Protein AF-A0A6I6MK15-F1 (afdb_monomer)

Organism: NCBI:txid2686094

Solvent-accessible surface area (backbone atoms only — not comparable to full-atom values): 8387 Å² total; per-residue (Å²): 132,82,88,79,90,85,89,80,88,74,83,72,81,77,76,73,82,78,85,77,85,77,79,91,72,79,78,74,74,78,79,74,84,72,78,84,75,88,54,69,78,84,69,80,81,79,90,67,76,57,82,92,77,50,52,71,69,54,50,55,50,40,50,53,54,49,51,57,49,51,53,58,43,50,56,32,50,54,46,50,51,52,52,53,50,53,52,49,54,52,49,54,51,52,52,52,53,50,52,52,50,51,53,52,49,53,53,51,50,55,52,50,54,50,53,52,51,55,60,70,67,54,74,88,82,83,82,129

Mean predicted aligned error: 13.87 Å

Secondary structure (DSSP, 8-state):
---------------------------------PPPPSSPP-PPPPP---TTT--HHHHHHHHHHHHHHHHHHHHHHHHHHHHHHHHHHHHHHHHHHHHHHHHHHHHHHHHHHHHHHHHHTS-S----

Sequence (128 aa):
MKLFMGVAVAAMLIATPVLAQTAGETTATSPTPIPPSTCGALLPAPTLPDGATASRSDMDTANTTYTAWAEAYRQVIVCRHAEAQALRTQTDARVLEHNAAVEALNTATTTWEADVAEYNARPANRRR

Foldseek 3Di:
DDDDDDDDPPPPPPPDPPPPDDDDDPPPDPPDDDPDDPADDQDDQDDADDPVPDDPVSNVVRVVSRVVSVVSNVVRVVSVVVVVVVVVVVVVVVVVVVVVVVVVVVVVVVVVVVVVVVVVPDDPPPPD

pLDDT: mean 82.85, std 22.09, range [35.66, 98.81]

Structure (mmCIF, N/CA/C/O backbone):
data_AF-A0A6I6MK15-F1
#
_entry.id   AF-A0A6I6MK15-F1
#
loop_
_atom_site.group_PDB
_atom_site.id
_atom_site.type_symbol
_atom_site.label_atom_id
_atom_site.label_alt_id
_atom_site.label_comp_id
_atom_site.label_asym_id
_atom_site.label_entity_id
_atom_site.label_seq_id
_atom_site.pdbx_PDB_ins_code
_atom_site.Cartn_x
_atom_site.Cartn_y
_atom_site.Cartn_z
_atom_site.occupancy
_atom_site.B_iso_or_equiv
_atom_site.auth_seq_id
_atom_site.auth_comp_id
_atom_site.auth_asym_id
_atom_site.auth_atom_id
_atom_site.pdbx_PDB_model_num
ATOM 1 N N . MET A 1 1 ? 24.392 -74.481 -32.219 1.00 35.66 1 MET A N 1
ATOM 2 C CA . MET A 1 1 ? 25.361 -74.767 -31.140 1.00 35.66 1 MET A CA 1
ATOM 3 C C . MET A 1 1 ? 25.048 -73.858 -29.960 1.00 35.66 1 MET A C 1
ATOM 5 O O . MET A 1 1 ? 24.895 -72.672 -30.192 1.00 35.66 1 MET A O 1
ATOM 9 N N . LYS A 1 2 ? 24.870 -74.467 -28.774 1.00 38.22 2 LYS A N 1
ATOM 10 C CA . LYS A 1 2 ? 25.256 -74.037 -27.407 1.00 38.22 2 LYS A CA 1
ATOM 11 C C . LYS A 1 2 ? 25.183 -72.528 -27.077 1.00 38.22 2 LYS A C 1
ATOM 13 O O . LYS A 1 2 ? 25.899 -71.757 -27.692 1.00 38.22 2 LYS A O 1
ATOM 18 N N . LEU A 1 3 ? 24.248 -72.140 -26.187 1.00 43.16 3 LEU A N 1
ATOM 19 C CA . LEU A 1 3 ? 24.447 -71.744 -24.757 1.00 43.16 3 LEU A CA 1
ATOM 20 C C . LEU A 1 3 ? 25.198 -70.400 -24.633 1.00 43.16 3 LEU A C 1
ATOM 22 O O . LEU A 1 3 ? 26.194 -70.219 -25.311 1.00 43.16 3 LEU A O 1
ATOM 26 N N . PHE A 1 4 ? 24.749 -69.379 -23.892 1.00 52.69 4 PHE A N 1
ATOM 27 C CA . PHE A 1 4 ? 24.509 -69.282 -22.438 1.00 52.69 4 PHE A CA 1
ATOM 28 C C . PHE A 1 4 ? 23.464 -68.162 -22.165 1.00 52.69 4 PHE A C 1
ATOM 30 O O . PHE A 1 4 ? 23.480 -67.151 -22.855 1.00 52.69 4 PHE A O 1
ATOM 37 N N . MET A 1 5 ? 22.416 -68.331 -21.342 1.00 48.72 5 MET A N 1
ATOM 38 C CA . MET A 1 5 ? 22.385 -68.222 -19.864 1.00 48.72 5 MET A CA 1
ATOM 39 C C . MET A 1 5 ? 23.077 -66.959 -19.315 1.00 48.72 5 MET A C 1
ATOM 41 O O . MET A 1 5 ? 24.299 -66.880 -19.313 1.00 48.72 5 MET A O 1
ATOM 45 N N . GLY A 1 6 ? 22.288 -66.014 -18.786 1.00 43.91 6 GLY A N 1
ATOM 46 C CA . GLY A 1 6 ? 22.783 -64.851 -18.041 1.00 43.91 6 GLY A CA 1
ATOM 47 C C . GLY A 1 6 ? 21.649 -63.982 -17.493 1.00 43.91 6 GLY A C 1
ATOM 48 O O . GLY A 1 6 ? 21.050 -63.202 -18.221 1.00 43.91 6 GLY A O 1
ATOM 49 N N . VAL A 1 7 ? 21.335 -64.175 -16.214 1.00 47.06 7 VAL A N 1
ATOM 50 C CA . VAL A 1 7 ? 20.231 -63.590 -15.439 1.00 47.06 7 VAL A CA 1
ATOM 51 C C . VAL A 1 7 ? 20.486 -62.124 -15.074 1.00 47.06 7 VAL A C 1
ATOM 53 O O . VAL A 1 7 ? 21.559 -61.799 -14.578 1.00 47.06 7 VAL A O 1
ATOM 56 N N . ALA A 1 8 ? 19.454 -61.283 -15.180 1.00 44.53 8 ALA A N 1
ATOM 57 C CA . ALA A 1 8 ? 19.241 -60.144 -14.284 1.00 44.53 8 ALA A CA 1
ATOM 58 C C . ALA A 1 8 ? 17.737 -59.824 -14.223 1.00 44.53 8 ALA A C 1
ATOM 60 O O . ALA A 1 8 ? 17.215 -59.037 -15.008 1.00 44.53 8 ALA A O 1
ATOM 61 N N . VAL A 1 9 ? 17.017 -60.468 -13.299 1.00 43.34 9 VAL A N 1
ATOM 62 C CA . VAL A 1 9 ? 15.660 -60.044 -12.928 1.00 43.34 9 VAL A CA 1
ATOM 63 C C . VAL A 1 9 ? 15.817 -58.853 -11.990 1.00 43.34 9 VAL A C 1
ATOM 65 O O . VAL A 1 9 ? 15.960 -59.009 -10.781 1.00 43.34 9 VAL A O 1
ATOM 68 N N . ALA A 1 10 ? 15.846 -57.651 -12.557 1.00 43.00 10 ALA A N 1
ATOM 69 C CA . ALA A 1 10 ? 15.597 -56.447 -11.786 1.00 43.00 10 ALA A CA 1
ATOM 70 C C . ALA A 1 10 ? 14.093 -56.408 -11.495 1.00 43.00 10 ALA A C 1
ATOM 72 O O . ALA A 1 10 ? 13.281 -56.195 -12.394 1.00 43.00 10 ALA A O 1
ATOM 73 N N . ALA A 1 11 ? 13.722 -56.660 -10.241 1.00 48.34 11 ALA A N 1
ATOM 74 C CA . ALA A 1 11 ? 12.382 -56.401 -9.742 1.00 48.34 11 ALA A CA 1
ATOM 75 C C . ALA A 1 11 ? 12.124 -54.886 -9.798 1.00 48.34 11 ALA A C 1
ATOM 77 O O . ALA A 1 11 ? 12.390 -54.156 -8.845 1.00 48.34 11 ALA A O 1
ATOM 78 N N . MET A 1 12 ? 11.649 -54.397 -10.944 1.00 48.47 12 MET A N 1
ATOM 79 C CA . MET A 1 12 ? 11.053 -53.072 -11.033 1.00 48.47 12 MET A CA 1
ATOM 80 C C . MET A 1 12 ? 9.700 -53.132 -10.332 1.00 48.47 12 MET A C 1
ATOM 82 O O . MET A 1 12 ? 8.749 -53.735 -10.824 1.00 48.47 12 MET A O 1
ATOM 86 N N . LEU A 1 13 ? 9.639 -52.512 -9.156 1.00 47.00 13 LEU A N 1
ATOM 87 C CA . LEU A 1 13 ? 8.403 -52.099 -8.507 1.00 47.00 13 LEU A CA 1
ATOM 88 C C . LEU A 1 13 ? 7.664 -51.153 -9.461 1.00 47.00 13 LEU A C 1
ATOM 90 O O . LEU A 1 13 ? 7.958 -49.961 -9.525 1.00 47.00 13 LEU A O 1
ATOM 94 N N . ILE A 1 14 ? 6.720 -51.695 -10.230 1.00 51.47 14 ILE A N 1
ATOM 95 C CA . ILE A 1 14 ? 5.786 -50.895 -11.017 1.00 51.47 14 ILE A CA 1
ATOM 96 C C . ILE A 1 14 ? 4.778 -50.324 -10.021 1.00 51.47 14 ILE A C 1
ATOM 98 O O . ILE A 1 14 ? 3.778 -50.956 -9.687 1.00 51.47 14 ILE A O 1
ATOM 102 N N . ALA A 1 15 ? 5.078 -49.138 -9.495 1.00 47.78 15 ALA A N 1
ATOM 103 C CA . ALA A 1 15 ? 4.082 -48.313 -8.837 1.00 47.78 15 ALA A CA 1
ATOM 104 C C . ALA A 1 15 ? 3.022 -47.960 -9.889 1.00 47.78 15 ALA A C 1
ATOM 106 O O . ALA A 1 15 ? 3.269 -47.193 -10.818 1.00 47.78 15 ALA A O 1
ATOM 107 N N . THR A 1 16 ? 1.854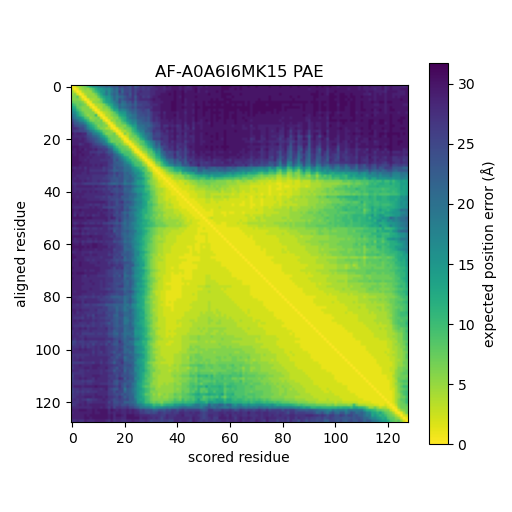 -48.584 -9.783 1.00 52.97 16 THR A N 1
ATOM 108 C CA . THR A 1 16 ? 0.675 -48.235 -10.572 1.00 52.97 16 THR A CA 1
ATOM 109 C C . THR A 1 16 ? 0.324 -46.769 -10.316 1.00 52.97 16 THR A C 1
ATOM 111 O O . THR A 1 16 ? 0.137 -46.411 -9.148 1.00 52.97 16 THR A O 1
ATOM 114 N N . PRO A 1 17 ? 0.175 -45.913 -11.342 1.00 51.91 17 PRO A N 1
ATOM 115 C CA . PRO A 1 17 ? -0.463 -44.628 -11.134 1.00 51.91 17 PRO A CA 1
ATOM 116 C C . PRO A 1 17 ? -1.942 -44.895 -10.840 1.00 51.91 17 PRO A C 1
ATOM 118 O O . PRO A 1 17 ? -2.720 -45.268 -11.718 1.00 51.91 17 PRO A O 1
ATOM 121 N N . VAL A 1 18 ? -2.323 -44.741 -9.574 1.00 54.81 18 VAL A N 1
ATOM 122 C CA . VAL A 1 18 ? -3.721 -44.579 -9.187 1.00 54.81 18 VAL A CA 1
ATOM 123 C C . VAL A 1 18 ? -4.215 -43.293 -9.847 1.00 54.81 18 VAL A C 1
ATOM 125 O O . VAL A 1 18 ? -3.822 -42.190 -9.477 1.00 54.81 18 VAL A O 1
ATOM 128 N N . LEU A 1 19 ? -5.080 -43.444 -10.849 1.00 56.44 19 LEU A N 1
ATOM 129 C CA . LEU A 1 19 ? -5.952 -42.379 -11.328 1.00 56.44 19 LEU A CA 1
ATOM 130 C C . LEU A 1 19 ? -7.049 -42.163 -10.278 1.00 56.44 19 LEU A C 1
ATOM 132 O O . LEU A 1 19 ? -8.167 -42.651 -10.425 1.00 56.44 19 LEU A O 1
ATOM 136 N N . ALA A 1 20 ? -6.724 -41.451 -9.201 1.00 48.22 20 ALA A N 1
ATOM 137 C CA . ALA A 1 20 ? -7.728 -40.872 -8.319 1.00 48.22 20 ALA A CA 1
ATOM 138 C C . ALA A 1 20 ? -8.126 -39.505 -8.886 1.00 48.22 20 ALA A C 1
ATOM 140 O O . ALA A 1 20 ? -7.482 -38.487 -8.646 1.00 48.22 20 ALA A O 1
ATOM 141 N N . GLN A 1 21 ? -9.186 -39.510 -9.689 1.00 53.09 21 GLN A N 1
ATOM 142 C CA . GLN A 1 21 ? -9.951 -38.316 -10.014 1.00 53.09 21 GLN A CA 1
ATOM 143 C C . GLN A 1 21 ? -10.800 -37.957 -8.792 1.00 53.09 21 GLN A C 1
ATOM 145 O O . GLN A 1 21 ? -11.753 -38.672 -8.500 1.00 53.09 21 GLN A O 1
ATOM 150 N N . THR A 1 22 ? -10.506 -36.845 -8.119 1.00 38.56 22 THR A N 1
ATOM 151 C CA . THR A 1 22 ? -11.506 -36.140 -7.303 1.00 38.56 22 THR A CA 1
ATOM 152 C C . THR A 1 22 ? -11.136 -34.671 -7.148 1.00 38.56 22 THR A C 1
ATOM 154 O O . THR A 1 22 ? -10.109 -34.358 -6.564 1.00 38.56 22 THR A O 1
ATOM 157 N N . ALA A 1 23 ? -12.058 -33.833 -7.630 1.00 41.06 23 ALA A N 1
ATOM 158 C CA . ALA A 1 23 ? -12.300 -32.426 -7.312 1.00 41.06 23 ALA A CA 1
ATOM 159 C C . ALA A 1 23 ? -11.198 -31.406 -7.650 1.00 41.06 23 ALA A C 1
ATOM 161 O O . ALA A 1 23 ? -10.054 -31.504 -7.231 1.00 41.06 23 ALA A O 1
ATOM 162 N N . GLY A 1 24 ? -11.600 -30.382 -8.410 1.00 46.94 24 GLY A N 1
ATOM 163 C CA . GLY A 1 24 ? -10.763 -29.255 -8.790 1.00 46.94 24 GLY A CA 1
ATOM 164 C C . GLY A 1 24 ? -10.176 -28.545 -7.578 1.00 46.94 24 GLY A C 1
ATOM 165 O O . GLY A 1 24 ? -10.872 -27.837 -6.856 1.00 46.94 24 GLY A O 1
ATOM 166 N N . GLU A 1 25 ? -8.877 -28.712 -7.401 1.00 40.31 25 GLU A N 1
ATOM 167 C CA . GLU A 1 25 ? -8.069 -27.849 -6.566 1.00 40.31 25 GLU A CA 1
ATOM 168 C C . GLU A 1 25 ? -7.578 -26.723 -7.474 1.00 40.31 25 GLU A C 1
ATOM 170 O O . GLU A 1 25 ? -6.645 -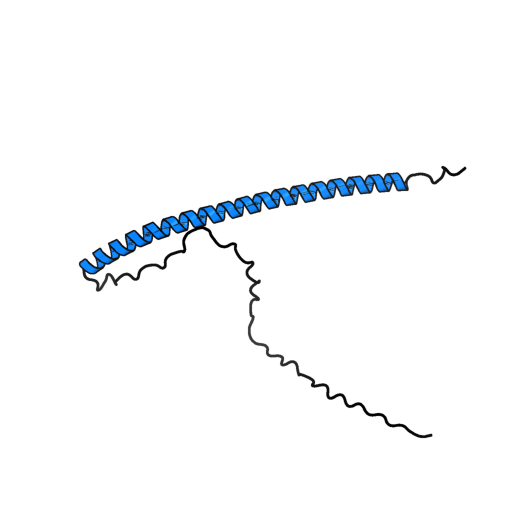26.879 -8.265 1.00 40.31 25 GLU A O 1
ATOM 175 N N . THR A 1 26 ? -8.288 -25.593 -7.428 1.00 44.53 26 THR A N 1
ATOM 176 C CA . THR A 1 26 ? -7.783 -24.316 -7.929 1.00 44.53 26 THR A CA 1
ATOM 177 C C . THR A 1 26 ? -6.410 -24.131 -7.304 1.00 44.53 26 THR A C 1
ATOM 179 O O . THR A 1 26 ? -6.300 -23.890 -6.104 1.00 44.53 26 THR A O 1
ATOM 182 N N . THR A 1 27 ? -5.362 -24.322 -8.098 1.00 37.97 27 THR A N 1
ATOM 183 C CA . THR A 1 27 ? -3.982 -24.215 -7.644 1.00 37.97 27 THR A CA 1
ATOM 184 C C . THR A 1 27 ? -3.776 -22.764 -7.232 1.00 37.97 27 THR A C 1
ATOM 186 O O . THR A 1 27 ? -3.645 -21.881 -8.077 1.00 37.97 27 THR A O 1
ATOM 189 N N . ALA A 1 28 ? -3.852 -22.498 -5.929 1.00 51.81 28 ALA A N 1
ATOM 190 C CA . ALA A 1 28 ? -3.520 -21.204 -5.371 1.00 51.81 28 ALA A CA 1
ATOM 191 C C . ALA A 1 28 ? -2.058 -20.929 -5.726 1.00 51.81 28 ALA A C 1
ATOM 193 O O . ALA A 1 28 ? -1.151 -21.638 -5.291 1.00 51.81 28 ALA A O 1
ATOM 194 N N . THR A 1 29 ? -1.843 -19.924 -6.568 1.00 50.19 29 THR A N 1
ATOM 195 C CA . THR A 1 29 ? -0.533 -19.345 -6.842 1.00 50.19 29 THR A CA 1
ATOM 196 C C . THR A 1 29 ? 0.147 -19.069 -5.501 1.00 50.19 29 THR A C 1
ATOM 198 O O . THR A 1 29 ? -0.450 -18.407 -4.650 1.00 50.19 29 THR A O 1
ATOM 201 N N . SER A 1 30 ? 1.357 -19.601 -5.286 1.00 47.06 30 SER A N 1
ATOM 202 C CA . SER A 1 30 ? 2.139 -19.363 -4.064 1.00 47.06 30 SER A CA 1
ATOM 203 C C . SER A 1 30 ? 2.091 -17.883 -3.673 1.00 47.06 30 SER A C 1
ATOM 205 O O . SER A 1 30 ? 2.385 -17.040 -4.526 1.00 47.06 30 SER A O 1
ATOM 207 N N . PRO A 1 31 ? 1.746 -17.533 -2.420 1.00 60.06 31 PRO A N 1
ATOM 208 C CA . PRO A 1 31 ? 1.734 -16.143 -2.007 1.00 60.06 31 PRO A CA 1
ATOM 209 C C . PRO A 1 31 ? 3.175 -15.639 -2.009 1.00 60.06 31 PRO A C 1
ATOM 211 O O . PRO A 1 31 ? 4.005 -16.084 -1.215 1.00 60.06 31 PRO A O 1
ATOM 214 N N . THR A 1 32 ? 3.491 -14.718 -2.918 1.00 67.50 32 THR A N 1
ATOM 215 C CA . THR A 1 32 ? 4.720 -13.931 -2.838 1.00 67.50 32 THR A CA 1
ATOM 216 C C . THR A 1 32 ? 4.774 -13.309 -1.438 1.00 67.50 32 THR A C 1
ATOM 218 O O . THR A 1 32 ? 3.781 -12.700 -1.027 1.00 67.50 32 THR A O 1
ATOM 221 N N . PRO A 1 33 ? 5.865 -13.475 -0.670 1.00 75.38 33 PRO A N 1
ATOM 222 C CA . PRO A 1 33 ? 5.924 -12.960 0.690 1.00 75.38 33 PRO A CA 1
ATOM 223 C C . PRO A 1 33 ? 5.766 -11.437 0.672 1.00 75.38 33 PRO A C 1
ATOM 225 O O . PRO A 1 33 ? 6.588 -10.716 0.107 1.00 75.38 33 PRO A O 1
ATOM 228 N N . ILE A 1 34 ? 4.676 -10.954 1.270 1.00 74.12 34 ILE A N 1
ATOM 229 C CA . ILE A 1 34 ? 4.426 -9.525 1.456 1.00 74.12 34 ILE A CA 1
ATOM 230 C C . ILE A 1 34 ? 5.441 -9.024 2.493 1.00 74.12 34 ILE A C 1
ATOM 232 O O . ILE A 1 34 ? 5.590 -9.675 3.534 1.00 74.12 34 ILE A O 1
ATOM 236 N N . PRO A 1 35 ? 6.140 -7.900 2.244 1.00 81.81 35 PRO A N 1
ATOM 237 C CA . PRO A 1 35 ? 7.041 -7.320 3.228 1.00 81.81 35 PRO A CA 1
ATOM 238 C C . PRO A 1 35 ? 6.343 -7.146 4.583 1.00 81.81 35 PRO A C 1
ATOM 240 O O . PRO A 1 35 ? 5.165 -6.770 4.619 1.00 81.81 35 PRO A O 1
ATOM 243 N N . PRO A 1 36 ? 7.037 -7.411 5.703 1.00 86.94 36 PRO A N 1
ATOM 244 C CA . PRO A 1 36 ? 6.459 -7.176 7.012 1.00 86.94 36 PRO A CA 1
ATOM 245 C C . PRO A 1 36 ? 6.117 -5.692 7.148 1.00 86.94 36 PRO A C 1
ATOM 247 O O . PRO A 1 36 ? 6.886 -4.815 6.759 1.00 86.94 36 PRO A O 1
ATOM 250 N N . SER A 1 37 ? 4.944 -5.420 7.703 1.00 93.25 37 SER A N 1
ATOM 251 C CA . SER A 1 37 ? 4.518 -4.052 7.977 1.00 93.25 37 SER A CA 1
ATOM 252 C C . SER A 1 37 ? 5.225 -3.483 9.198 1.00 93.25 37 SER A C 1
ATOM 254 O O . SER A 1 37 ? 5.521 -4.198 10.155 1.00 93.25 37 SER A O 1
ATOM 256 N N . THR A 1 38 ? 5.434 -2.175 9.162 1.00 95.06 38 THR A N 1
ATOM 257 C CA . THR A 1 38 ? 5.969 -1.356 10.250 1.00 95.06 38 THR A CA 1
ATOM 258 C C . THR A 1 38 ? 4.876 -0.818 11.177 1.00 95.06 38 THR A C 1
ATOM 260 O O . THR A 1 38 ? 5.161 -0.404 12.299 1.00 95.06 38 THR A O 1
ATOM 263 N N . CYS A 1 39 ? 3.614 -0.849 10.745 1.00 96.62 39 CYS A N 1
ATOM 264 C CA . CYS A 1 39 ? 2.472 -0.459 11.563 1.00 96.62 39 CYS A CA 1
ATOM 265 C C . CYS A 1 39 ? 2.180 -1.491 12.665 1.00 96.62 39 CYS A C 1
ATOM 267 O O . CYS A 1 39 ? 2.443 -2.686 12.515 1.00 96.62 39 CYS A O 1
ATOM 269 N N . GLY A 1 40 ? 1.517 -1.057 13.743 1.00 94.62 40 GLY A N 1
ATOM 270 C CA . GLY A 1 40 ? 1.023 -1.959 14.791 1.00 94.62 40 GLY A CA 1
ATOM 271 C C . GLY A 1 40 ? 0.115 -3.072 14.249 1.00 94.62 40 GLY A C 1
ATOM 272 O O . GLY A 1 40 ? -0.431 -2.965 13.146 1.00 94.62 40 GLY A O 1
ATOM 273 N N . ALA A 1 41 ? -0.034 -4.164 15.001 1.00 94.44 41 ALA A N 1
ATOM 274 C CA . ALA A 1 41 ? -0.955 -5.239 14.639 1.00 94.44 41 ALA A CA 1
ATOM 275 C C . ALA A 1 41 ? -2.413 -4.754 14.704 1.00 94.44 41 ALA A C 1
ATOM 277 O O . ALA A 1 41 ? -2.772 -3.942 15.558 1.00 94.44 41 ALA A O 1
ATOM 278 N N . LEU A 1 42 ? -3.263 -5.270 13.815 1.00 94.50 42 LEU A N 1
ATOM 279 C CA . LEU A 1 42 ? -4.702 -5.030 13.901 1.00 94.50 42 LEU A CA 1
ATOM 280 C C . LEU A 1 42 ? -5.253 -5.787 15.110 1.00 94.50 42 LEU A C 1
ATOM 282 O O . LEU A 1 42 ? -5.206 -7.016 15.158 1.00 94.50 42 LEU A O 1
ATOM 286 N N . LEU A 1 43 ? -5.756 -5.040 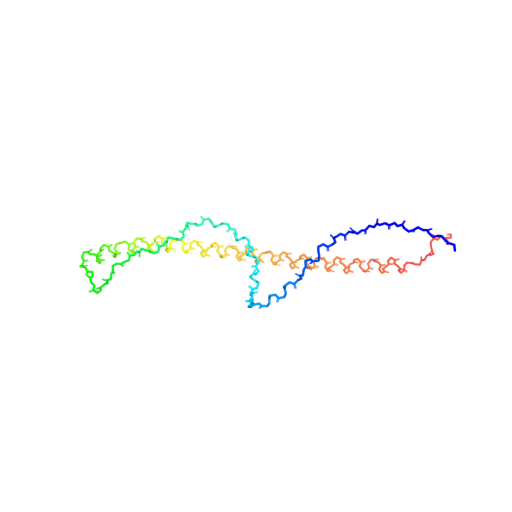16.090 1.00 94.19 43 LEU A N 1
ATOM 287 C CA . LEU A 1 43 ? -6.325 -5.609 17.306 1.00 94.19 43 LEU A CA 1
ATOM 288 C C . LEU A 1 43 ? -7.662 -6.295 16.990 1.00 94.19 43 LEU A C 1
ATOM 290 O O . LEU A 1 43 ? -8.483 -5.705 16.282 1.00 94.19 43 LEU A O 1
ATOM 294 N N . PRO A 1 44 ? -7.932 -7.497 17.525 1.00 96.50 44 PRO A N 1
ATOM 295 C CA . PRO A 1 44 ? -9.245 -8.115 17.383 1.00 96.50 44 PRO A CA 1
ATOM 296 C C . PRO A 1 44 ? -10.316 -7.237 18.038 1.00 96.50 44 PRO A C 1
ATOM 298 O O . PRO A 1 44 ? -10.042 -6.540 19.017 1.00 96.50 44 PRO A O 1
ATOM 301 N N . ALA A 1 45 ? -11.531 -7.263 17.491 1.00 96.44 45 ALA A N 1
ATOM 302 C CA . ALA A 1 45 ? -12.655 -6.547 18.081 1.00 96.44 45 ALA A CA 1
ATOM 303 C C . ALA A 1 45 ? -12.975 -7.100 19.483 1.00 96.44 45 ALA A C 1
ATOM 305 O O . ALA A 1 45 ? -12.913 -8.318 19.679 1.00 96.44 45 ALA A O 1
ATOM 306 N N . PRO A 1 46 ? -13.317 -6.240 20.459 1.00 97.12 46 PRO A N 1
ATOM 307 C CA . PRO A 1 46 ? -13.744 -6.696 21.771 1.00 97.12 46 PRO A CA 1
ATOM 308 C C . PRO A 1 46 ? -15.094 -7.408 21.665 1.00 97.12 46 PRO A C 1
ATOM 310 O O . PRO A 1 46 ? -15.958 -7.018 20.877 1.00 97.12 46 PRO A O 1
ATOM 313 N N . THR A 1 47 ? -15.303 -8.423 22.498 1.00 96.94 47 THR A N 1
ATOM 314 C CA . THR A 1 47 ? -16.629 -9.021 22.675 1.00 96.94 47 THR A CA 1
ATOM 315 C C . THR A 1 47 ? -17.518 -8.032 23.421 1.00 96.94 47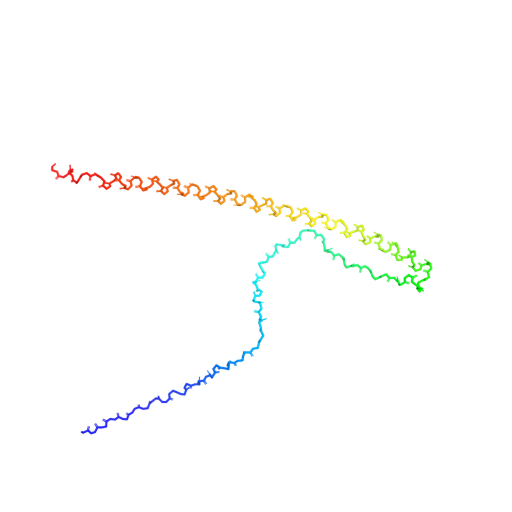 THR A C 1
ATOM 317 O O . THR A 1 47 ? -17.161 -7.581 24.509 1.00 96.94 47 THR A O 1
ATOM 320 N N . LEU A 1 48 ? -18.668 -7.691 22.843 1.00 96.50 48 LEU A N 1
ATOM 321 C CA . LEU A 1 48 ? -19.645 -6.781 23.439 1.00 96.50 48 LEU A CA 1
ATOM 322 C C . LEU A 1 48 ? -20.855 -7.577 23.959 1.00 96.50 48 LEU A C 1
ATOM 324 O O . LEU A 1 48 ? -21.185 -8.612 23.374 1.00 96.50 48 LEU A O 1
ATOM 328 N N . PRO A 1 49 ? -21.505 -7.132 25.047 1.00 97.00 49 PRO A N 1
ATOM 329 C CA . PRO A 1 49 ? -22.691 -7.790 25.575 1.00 97.00 49 PRO A CA 1
ATOM 330 C C . PRO A 1 49 ? -23.885 -7.626 24.623 1.00 97.00 49 PRO A C 1
ATOM 332 O O . PRO A 1 49 ? -23.963 -6.668 23.851 1.00 97.00 49 PRO A O 1
ATOM 335 N N . ASP A 1 50 ? -24.828 -8.567 24.686 1.00 97.19 50 ASP A N 1
ATOM 336 C CA . ASP A 1 50 ? -26.070 -8.496 23.917 1.00 97.19 50 ASP A CA 1
ATOM 337 C C . ASP A 1 50 ? -26.982 -7.396 24.474 1.00 97.19 50 ASP A C 1
ATOM 339 O O . ASP A 1 50 ? -27.465 -7.482 25.603 1.00 97.19 50 ASP A O 1
ATOM 343 N N . GLY A 1 51 ? -27.261 -6.377 23.660 1.00 96.50 51 GLY A N 1
ATOM 344 C CA . GLY A 1 51 ? -28.085 -5.234 24.053 1.00 96.50 51 GLY A CA 1
ATOM 345 C C . GLY A 1 51 ? -29.531 -5.581 24.423 1.00 96.50 51 GLY A C 1
ATOM 346 O O . GLY A 1 51 ? -30.198 -4.753 25.038 1.00 96.50 51 GLY A O 1
ATOM 347 N N . ALA A 1 52 ? -30.024 -6.778 24.087 1.00 96.94 52 ALA A N 1
ATOM 348 C CA . ALA A 1 52 ? -31.350 -7.236 24.500 1.00 96.94 52 ALA A CA 1
ATOM 349 C C . ALA A 1 52 ? -31.400 -7.728 25.958 1.00 96.94 52 ALA A C 1
ATOM 351 O O . ALA A 1 52 ? -32.473 -7.739 26.563 1.00 96.94 52 ALA A O 1
ATOM 352 N N . THR A 1 53 ? -30.263 -8.147 26.520 1.00 97.81 53 THR A N 1
ATOM 353 C CA . THR A 1 53 ? -30.187 -8.788 27.847 1.00 97.81 53 THR A CA 1
ATOM 354 C C . THR A 1 53 ? -29.220 -8.097 28.811 1.00 97.81 53 THR A C 1
ATOM 356 O O . THR A 1 53 ? -29.279 -8.342 30.015 1.00 97.81 53 THR A O 1
ATOM 359 N N . ALA A 1 54 ? -28.359 -7.214 28.304 1.00 97.56 54 ALA A N 1
ATOM 360 C CA . ALA A 1 54 ? -27.376 -6.474 29.079 1.00 97.56 54 ALA A CA 1
ATOM 361 C C . ALA A 1 54 ? -28.012 -5.457 30.035 1.00 97.56 54 ALA A C 1
ATOM 363 O O . ALA A 1 54 ? -28.991 -4.779 29.708 1.00 97.56 54 ALA A O 1
ATOM 364 N N . SER A 1 55 ? -27.398 -5.280 31.206 1.00 98.44 55 SER A N 1
ATOM 365 C CA . SER A 1 55 ? -27.735 -4.162 32.085 1.00 98.44 55 SER A CA 1
ATOM 366 C C . SER A 1 55 ? -27.173 -2.844 31.541 1.00 98.44 55 SER A C 1
ATOM 368 O O . SER A 1 55 ? -26.280 -2.812 30.689 1.00 98.44 55 SER A O 1
ATOM 370 N N . ARG A 1 56 ? -27.650 -1.713 32.073 1.00 98.25 56 ARG A N 1
ATOM 371 C CA . ARG A 1 56 ? -27.126 -0.401 31.671 1.00 98.25 56 ARG A CA 1
ATOM 372 C C . ARG A 1 56 ? -25.640 -0.232 31.999 1.00 98.25 56 ARG A C 1
ATOM 374 O O . ARG A 1 56 ? -24.903 0.291 31.171 1.00 98.25 56 ARG A O 1
ATOM 381 N N . SER A 1 57 ? -25.194 -0.726 33.153 1.00 98.25 57 SER A N 1
ATOM 382 C CA . SER A 1 57 ? -23.777 -0.704 33.529 1.00 98.25 57 SER A CA 1
ATOM 383 C C . SER A 1 57 ? -22.906 -1.555 32.603 1.00 98.25 57 SER A C 1
ATOM 385 O O . SER A 1 57 ? -21.773 -1.163 32.313 1.00 98.25 57 SER A O 1
ATOM 387 N N . ASP A 1 58 ? -23.428 -2.680 32.100 1.00 98.19 58 ASP A N 1
ATOM 388 C CA . ASP A 1 58 ? -22.706 -3.514 31.130 1.00 98.19 58 ASP A CA 1
ATOM 389 C C . ASP A 1 58 ? -22.522 -2.760 29.813 1.00 98.19 58 ASP A C 1
ATOM 391 O O . ASP A 1 58 ? -21.425 -2.734 29.259 1.00 98.19 58 ASP A O 1
ATOM 395 N N . MET A 1 59 ? -23.574 -2.083 29.344 1.00 98.44 59 MET A N 1
ATOM 396 C CA . MET A 1 59 ? -23.522 -1.280 28.122 1.00 98.44 59 MET A CA 1
ATOM 397 C C . MET A 1 59 ? -22.598 -0.063 28.253 1.00 98.44 59 MET A C 1
ATOM 399 O O . MET A 1 59 ? -21.851 0.228 27.319 1.00 98.44 59 MET A O 1
ATOM 403 N N . ASP A 1 60 ? -22.589 0.625 29.398 1.00 98.50 60 ASP A N 1
ATOM 404 C CA . ASP A 1 60 ? -21.686 1.760 29.646 1.00 98.50 60 ASP A CA 1
ATOM 405 C C . ASP A 1 60 ? -20.208 1.303 29.668 1.00 98.50 60 ASP A C 1
ATOM 407 O O . ASP A 1 60 ? -19.325 1.951 29.088 1.00 98.50 60 ASP A O 1
ATOM 411 N N . THR A 1 61 ? -19.941 0.134 30.261 1.00 98.06 61 THR A N 1
ATOM 412 C CA . THR A 1 61 ? -18.612 -0.503 30.246 1.00 98.06 61 THR A CA 1
ATOM 413 C C . THR A 1 61 ? -18.214 -0.892 28.823 1.00 98.06 61 THR A C 1
ATOM 415 O O . THR A 1 61 ? -17.136 -0.523 28.354 1.00 98.06 61 THR A O 1
ATOM 418 N N . ALA A 1 62 ? -19.108 -1.565 28.098 1.00 98.31 62 ALA A N 1
ATOM 419 C CA . ALA A 1 62 ? -18.894 -1.980 26.717 1.00 98.31 62 ALA A CA 1
ATOM 420 C C . ALA A 1 62 ? -18.626 -0.792 25.786 1.00 98.31 62 ALA A C 1
ATOM 422 O O . ALA A 1 62 ? -17.736 -0.864 24.940 1.00 98.31 62 ALA A O 1
ATOM 423 N N . ASN A 1 63 ? -19.338 0.323 25.967 1.00 98.31 63 ASN A N 1
ATOM 424 C CA . ASN A 1 63 ? -19.118 1.543 25.199 1.00 98.31 63 ASN A CA 1
ATOM 425 C C . ASN A 1 63 ? -17.713 2.119 25.432 1.00 98.31 63 ASN A C 1
ATOM 427 O O . ASN A 1 63 ? -17.043 2.527 24.481 1.00 98.31 63 ASN A O 1
ATOM 431 N N . THR A 1 64 ? -17.243 2.110 26.681 1.00 98.31 64 THR A N 1
ATOM 432 C CA . THR A 1 64 ? -15.884 2.552 27.028 1.00 98.31 64 THR A CA 1
ATOM 433 C C . THR A 1 64 ? -14.835 1.661 26.359 1.00 98.31 64 THR A C 1
ATOM 435 O O . THR A 1 64 ? -13.934 2.164 25.683 1.00 98.31 64 THR A O 1
ATOM 438 N N . THR A 1 65 ? -14.987 0.337 26.468 1.00 98.06 65 THR A N 1
ATOM 439 C CA . THR A 1 65 ? -14.092 -0.642 25.831 1.00 98.06 65 THR A CA 1
ATOM 440 C C . THR A 1 65 ? -14.077 -0.500 24.310 1.00 98.06 65 THR A C 1
ATOM 442 O O . THR A 1 65 ? -13.007 -0.448 23.703 1.00 98.06 65 THR A O 1
ATOM 445 N N . TYR A 1 66 ? -15.252 -0.403 23.687 1.00 98.56 66 TYR A N 1
ATOM 446 C CA . TYR A 1 66 ? -15.381 -0.252 22.243 1.00 98.56 66 TYR A CA 1
ATOM 447 C C . TYR A 1 66 ? -14.746 1.047 21.747 1.00 98.56 66 TYR A C 1
ATOM 449 O O . TYR A 1 66 ? -14.027 1.029 20.752 1.00 98.56 66 TYR A O 1
ATOM 457 N N . THR A 1 67 ? -14.975 2.166 22.438 1.00 98.56 67 THR A N 1
ATOM 458 C CA . THR A 1 67 ? -14.445 3.473 22.026 1.00 98.56 67 THR A CA 1
ATOM 459 C C . THR A 1 67 ? -12.918 3.475 22.032 1.00 98.56 67 THR A C 1
ATOM 461 O O . THR A 1 67 ? -12.311 3.861 21.032 1.00 98.56 67 THR A O 1
ATOM 464 N N . ALA A 1 68 ? -12.303 2.964 23.104 1.00 98.12 68 ALA A N 1
ATOM 465 C CA . ALA A 1 68 ? -10.849 2.851 23.206 1.00 98.12 68 ALA A CA 1
ATOM 466 C C . ALA A 1 68 ? -10.266 1.923 22.127 1.00 98.12 68 ALA A C 1
ATOM 468 O O . ALA A 1 68 ? -9.288 2.268 21.460 1.00 98.12 68 ALA A O 1
ATOM 469 N N . TRP A 1 69 ? -10.896 0.763 21.905 1.00 98.38 69 TRP A N 1
ATOM 470 C CA . TRP A 1 69 ? -10.490 -0.146 20.835 1.00 98.38 69 TRP A CA 1
ATOM 471 C C . TRP A 1 69 ? -10.597 0.516 19.457 1.00 98.38 69 TRP A C 1
ATOM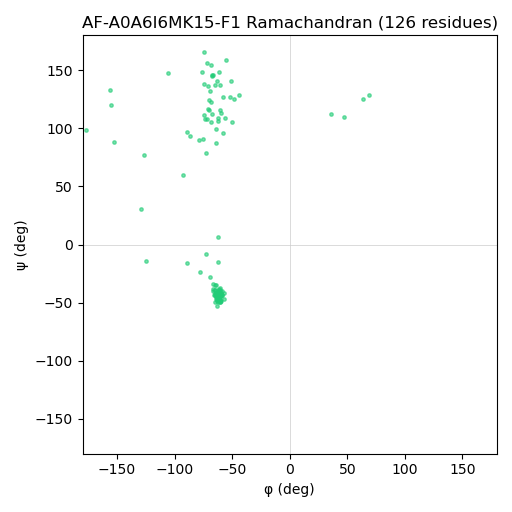 473 O O . TRP A 1 69 ? -9.653 0.452 18.672 1.00 98.38 69 TRP A O 1
ATOM 483 N N . ALA A 1 70 ? -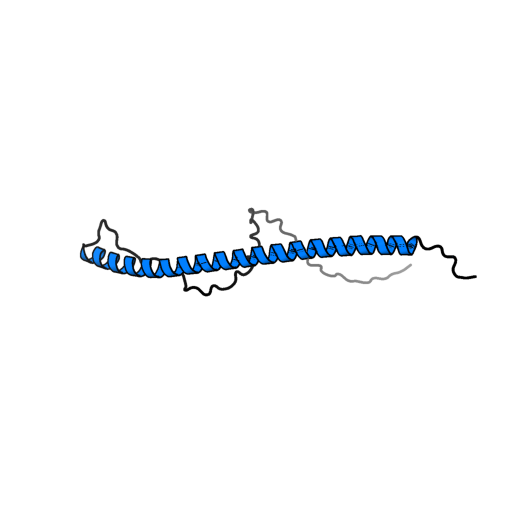11.716 1.178 19.161 1.00 98.56 70 ALA A N 1
ATOM 484 C CA . ALA A 1 70 ? -11.966 1.779 17.858 1.00 98.56 70 ALA A CA 1
ATOM 485 C C . ALA A 1 70 ? -10.984 2.920 17.559 1.00 98.56 70 ALA A C 1
ATOM 487 O O . ALA A 1 70 ? -10.589 3.107 16.409 1.00 98.56 70 ALA A O 1
ATOM 488 N N . GLU A 1 71 ? -10.578 3.692 18.567 1.00 98.06 71 GLU A N 1
ATOM 489 C CA . GLU A 1 71 ? -9.535 4.707 18.419 1.00 98.06 71 GLU A CA 1
ATOM 490 C C . GLU A 1 71 ? -8.186 4.079 18.043 1.0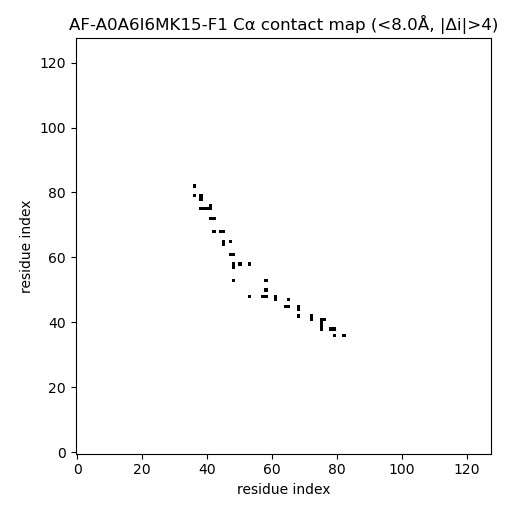0 98.06 71 GLU A C 1
ATOM 492 O O . GLU A 1 71 ? -7.619 4.429 17.004 1.00 98.06 71 GLU A O 1
ATOM 497 N N . ALA A 1 72 ? -7.723 3.089 18.812 1.00 97.50 72 ALA A N 1
ATOM 498 C CA . ALA A 1 72 ? -6.472 2.385 18.533 1.00 97.50 72 ALA A CA 1
ATOM 499 C C . ALA A 1 72 ? -6.494 1.690 17.158 1.00 97.50 72 ALA A C 1
ATOM 501 O O . ALA A 1 72 ? -5.541 1.774 16.383 1.00 97.50 72 ALA A O 1
ATOM 502 N N . TYR A 1 73 ? -7.610 1.047 16.813 1.00 98.44 73 TYR A N 1
ATOM 503 C CA . TYR A 1 73 ? -7.774 0.333 15.550 1.00 98.44 73 TYR A CA 1
ATOM 504 C C . TYR A 1 73 ? -7.721 1.276 14.338 1.00 98.44 73 TYR A C 1
ATOM 506 O O . TYR A 1 73 ? -7.061 0.974 13.340 1.00 98.44 73 TYR A O 1
ATOM 514 N N . ARG A 1 74 ? -8.354 2.456 14.426 1.00 98.31 74 ARG A N 1
ATOM 515 C CA . ARG A 1 74 ? -8.308 3.471 13.358 1.00 98.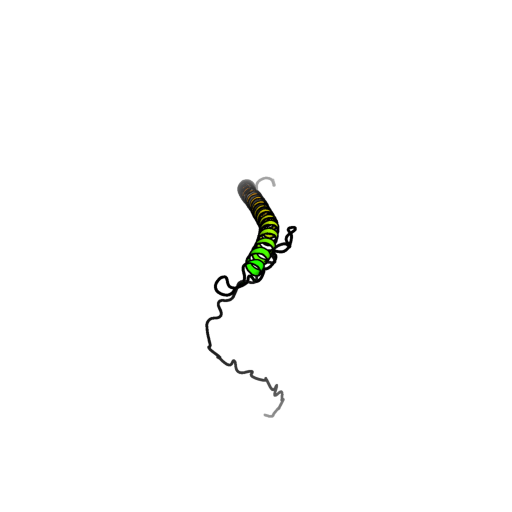31 74 ARG A CA 1
ATOM 516 C C . ARG A 1 74 ? -6.892 3.976 13.106 1.00 98.31 74 ARG A C 1
ATOM 518 O O . ARG A 1 74 ? -6.520 4.124 11.944 1.00 98.31 74 ARG A O 1
ATOM 525 N N . GLN A 1 75 ? -6.101 4.199 14.155 1.00 97.94 75 GLN A N 1
ATOM 526 C CA . GLN A 1 75 ? -4.702 4.615 14.001 1.00 97.94 75 GLN A CA 1
ATOM 527 C C . GLN A 1 75 ? -3.902 3.583 13.199 1.00 97.94 75 GLN A C 1
ATOM 529 O O . GLN A 1 75 ? -3.178 3.943 12.267 1.00 97.94 75 GLN A O 1
ATOM 534 N N . VAL A 1 76 ? -4.091 2.293 13.498 1.00 98.00 76 VAL A N 1
ATOM 535 C CA . VAL A 1 76 ? -3.437 1.218 12.746 1.00 98.00 76 VAL A CA 1
ATOM 536 C C . VAL A 1 76 ? -3.901 1.210 11.291 1.00 98.00 76 VAL A C 1
ATOM 538 O O . VAL A 1 76 ? -3.056 1.185 10.402 1.00 98.00 76 VAL A O 1
ATOM 541 N N . ILE A 1 77 ? -5.206 1.289 11.009 1.00 98.00 77 ILE A N 1
ATOM 542 C CA . ILE A 1 77 ? -5.704 1.288 9.621 1.00 98.00 77 ILE A CA 1
ATOM 543 C C . ILE A 1 77 ? -5.155 2.460 8.806 1.00 98.00 77 ILE A C 1
ATOM 545 O O . ILE A 1 77 ? -4.748 2.260 7.661 1.00 98.00 77 ILE A O 1
ATOM 549 N N . VAL A 1 78 ? -5.108 3.667 9.375 1.00 98.38 78 VAL A N 1
ATOM 550 C CA . VAL A 1 78 ? -4.541 4.838 8.688 1.00 98.38 78 VAL A CA 1
ATOM 551 C C . VAL A 1 78 ? -3.072 4.598 8.337 1.00 98.38 78 VAL A C 1
ATOM 553 O O . VAL A 1 78 ? -2.666 4.845 7.201 1.00 98.38 78 VAL A O 1
ATOM 556 N N . CYS A 1 79 ? -2.294 4.045 9.270 1.00 97.94 79 CYS A N 1
ATOM 557 C CA . CYS A 1 79 ? -0.906 3.668 9.019 1.00 97.94 79 CYS A CA 1
ATOM 558 C C . CYS A 1 79 ? -0.795 2.629 7.887 1.00 97.94 79 CYS A C 1
ATOM 560 O O . CYS A 1 79 ? -0.038 2.822 6.937 1.00 97.94 79 CYS A O 1
ATOM 562 N N . ARG A 1 80 ? -1.604 1.561 7.930 1.00 97.19 80 ARG A N 1
ATOM 563 C CA . ARG A 1 80 ? -1.606 0.496 6.906 1.00 97.19 80 ARG A CA 1
ATOM 564 C C . ARG A 1 80 ? -1.960 1.032 5.522 1.00 97.19 80 ARG A C 1
ATOM 566 O O . ARG A 1 80 ? -1.394 0.600 4.522 1.00 97.19 80 ARG A O 1
ATOM 573 N N . HIS A 1 81 ? -2.881 1.988 5.460 1.00 97.56 81 HIS A N 1
ATOM 574 C CA . HIS A 1 81 ? -3.227 2.664 4.219 1.00 97.56 81 HIS A CA 1
ATOM 575 C C . HIS A 1 81 ? -2.050 3.486 3.672 1.00 97.56 81 HIS A C 1
ATOM 577 O O . HIS A 1 81 ? -1.755 3.396 2.481 1.00 97.56 81 HIS A O 1
ATOM 583 N N . ALA A 1 82 ? -1.338 4.228 4.526 1.00 97.81 82 ALA A N 1
ATOM 584 C CA . ALA A 1 82 ? -0.144 4.969 4.120 1.00 97.81 82 ALA A CA 1
ATOM 585 C C . ALA A 1 82 ? 0.970 4.039 3.599 1.00 97.81 82 ALA A C 1
ATOM 587 O O . ALA A 1 82 ? 1.566 4.321 2.561 1.00 97.81 82 ALA A O 1
ATOM 588 N N . GLU A 1 83 ? 1.205 2.895 4.250 1.00 96.31 83 GLU A N 1
ATOM 589 C CA . GLU A 1 83 ? 2.148 1.882 3.752 1.00 96.31 83 GLU A CA 1
ATOM 590 C C . GLU A 1 83 ? 1.751 1.344 2.374 1.00 96.31 83 GLU A C 1
ATOM 592 O O . GLU A 1 83 ? 2.587 1.255 1.473 1.00 96.31 83 GLU A O 1
ATOM 597 N N . ALA A 1 84 ? 0.470 1.021 2.181 1.00 96.06 84 ALA A N 1
ATOM 598 C CA . ALA A 1 84 ? -0.024 0.544 0.895 1.00 96.06 84 ALA A CA 1
ATOM 599 C C . ALA A 1 84 ? 0.179 1.589 -0.215 1.00 96.06 84 ALA A C 1
ATOM 601 O O . ALA A 1 84 ? 0.560 1.237 -1.331 1.00 96.06 84 ALA A O 1
ATOM 602 N N . GLN A 1 85 ? -0.032 2.873 0.085 1.00 98.00 85 GLN A N 1
ATOM 603 C CA . GLN A 1 85 ? 0.253 3.956 -0.856 1.00 98.00 85 GLN A CA 1
ATOM 604 C C . GLN A 1 85 ? 1.748 4.066 -1.169 1.00 98.00 85 GLN A C 1
ATOM 606 O O . GLN A 1 85 ? 2.112 4.169 -2.337 1.00 98.00 85 GLN A O 1
ATOM 611 N N . ALA A 1 86 ? 2.621 3.968 -0.164 1.00 95.62 86 ALA A N 1
ATOM 612 C CA . ALA A 1 86 ? 4.066 4.009 -0.373 1.00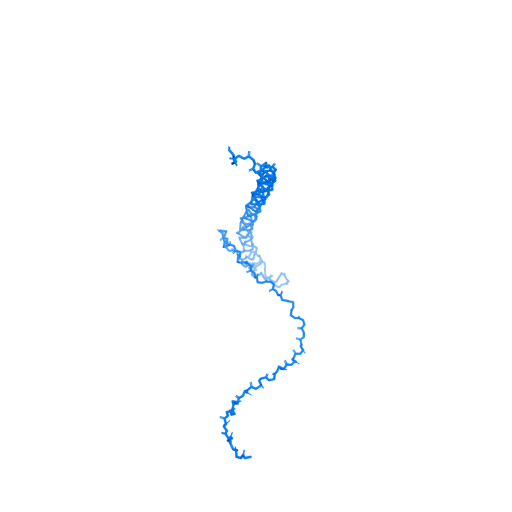 95.62 86 ALA A CA 1
ATOM 613 C C . ALA A 1 86 ? 4.566 2.852 -1.259 1.00 95.62 86 ALA A C 1
ATOM 615 O O . ALA A 1 86 ? 5.435 3.052 -2.109 1.00 95.62 86 ALA A O 1
ATOM 616 N N . LEU A 1 87 ? 4.006 1.649 -1.097 1.00 94.56 87 LEU A N 1
ATOM 617 C CA . LEU A 1 87 ? 4.317 0.499 -1.953 1.00 94.56 87 LEU A CA 1
ATOM 618 C C . LEU A 1 87 ? 3.840 0.700 -3.397 1.00 94.56 87 LEU A C 1
ATOM 620 O O . LEU A 1 87 ? 4.548 0.323 -4.333 1.00 94.56 87 LEU A O 1
ATOM 624 N N . ARG A 1 88 ? 2.672 1.324 -3.597 1.00 96.75 88 ARG A N 1
ATOM 625 C CA . ARG A 1 88 ? 2.188 1.684 -4.940 1.00 96.75 88 ARG A CA 1
ATOM 626 C C . ARG A 1 88 ? 3.129 2.673 -5.614 1.00 96.75 88 ARG A C 1
ATOM 628 O O . ARG A 1 88 ? 3.601 2.380 -6.702 1.00 96.75 88 ARG A O 1
ATOM 635 N N . THR A 1 89 ? 3.513 3.747 -4.926 1.00 97.75 89 THR A N 1
ATOM 636 C CA . THR A 1 89 ? 4.478 4.723 -5.455 1.00 97.75 89 THR A CA 1
ATOM 637 C C . THR A 1 89 ? 5.807 4.072 -5.844 1.00 97.75 89 THR A C 1
ATOM 639 O O . THR A 1 89 ? 6.367 4.386 -6.891 1.00 97.75 89 THR A O 1
ATOM 642 N N . GLN A 1 90 ? 6.316 3.138 -5.032 1.00 96.31 90 GLN A N 1
ATOM 643 C CA . GLN A 1 90 ? 7.525 2.383 -5.379 1.00 96.31 90 GLN A CA 1
ATOM 644 C C . GLN A 1 90 ? 7.326 1.520 -6.626 1.00 96.31 90 GLN A C 1
ATOM 646 O O . GLN A 1 90 ? 8.210 1.462 -7.477 1.00 96.31 90 GLN A O 1
ATOM 651 N N . THR A 1 91 ? 6.173 0.864 -6.745 1.00 97.06 91 THR A N 1
ATOM 652 C CA . THR A 1 91 ? 5.834 0.055 -7.922 1.00 97.06 91 THR A CA 1
ATOM 653 C C . THR A 1 91 ? 5.784 0.924 -9.175 1.00 97.06 91 THR A C 1
ATOM 655 O O . THR A 1 91 ? 6.430 0.591 -10.165 1.00 97.06 91 THR A O 1
ATOM 658 N N . ASP A 1 92 ? 5.108 2.070 -9.109 1.00 98.06 92 ASP A N 1
ATOM 659 C CA . ASP A 1 92 ? 5.005 3.016 -10.221 1.00 98.06 92 ASP A CA 1
ATOM 660 C C . ASP A 1 92 ? 6.392 3.521 -10.650 1.00 98.06 92 ASP A C 1
ATOM 662 O O . ASP A 1 92 ? 6.711 3.535 -11.839 1.00 98.06 92 ASP A O 1
ATOM 666 N N . ALA A 1 93 ? 7.264 3.847 -9.690 1.00 98.31 93 ALA A N 1
ATOM 667 C CA . ALA A 1 93 ? 8.644 4.238 -9.976 1.00 98.31 93 ALA A CA 1
ATOM 668 C C . ALA A 1 93 ? 9.429 3.123 -10.691 1.00 98.31 93 ALA A C 1
ATOM 670 O O . ALA A 1 93 ? 10.112 3.388 -11.680 1.00 98.31 93 ALA A O 1
ATOM 671 N N . ARG A 1 94 ? 9.297 1.865 -10.251 1.00 98.31 94 ARG A N 1
ATOM 672 C CA . ARG A 1 94 ? 9.952 0.722 -10.912 1.00 98.31 94 ARG A CA 1
ATOM 673 C C . ARG A 1 94 ? 9.405 0.452 -12.310 1.00 98.31 94 ARG A C 1
ATOM 675 O O . ARG A 1 94 ? 10.170 0.062 -13.187 1.00 98.31 94 ARG A O 1
ATOM 682 N N . VAL A 1 95 ? 8.115 0.683 -12.545 1.00 98.62 95 VAL A N 1
ATOM 683 C CA . VAL A 1 95 ? 7.528 0.597 -13.890 1.00 98.62 95 VAL A CA 1
ATOM 684 C C . VAL A 1 95 ? 8.142 1.651 -14.812 1.00 98.62 95 VAL A C 1
ATOM 686 O O . VAL A 1 95 ? 8.501 1.335 -15.944 1.00 98.62 95 VAL A O 1
ATOM 689 N N . LEU A 1 96 ? 8.325 2.884 -14.332 1.00 98.50 96 LEU A N 1
ATOM 690 C CA . LEU A 1 96 ? 8.986 3.934 -15.112 1.00 98.50 96 LEU A CA 1
ATOM 691 C C . LEU A 1 96 ? 10.442 3.580 -15.436 1.00 98.50 96 LEU A C 1
ATOM 693 O O . LEU A 1 96 ? 10.852 3.703 -16.589 1.00 98.50 96 LEU A O 1
ATOM 697 N N . GLU A 1 97 ? 11.204 3.093 -14.454 1.00 98.44 97 GLU A N 1
ATOM 698 C CA . GLU A 1 97 ? 12.579 2.622 -14.672 1.00 98.44 97 GLU A CA 1
ATOM 699 C C . GLU A 1 97 ? 12.644 1.487 -15.701 1.00 98.44 97 GLU A C 1
ATOM 701 O O . GLU A 1 97 ? 13.500 1.503 -16.585 1.00 98.44 97 GLU A O 1
ATOM 706 N N . HIS A 1 98 ? 11.725 0.520 -15.617 1.00 98.69 98 HIS A N 1
ATOM 707 C CA . HIS A 1 98 ? 11.633 -0.574 -16.579 1.00 98.69 98 HIS A CA 1
ATOM 708 C C . HIS A 1 98 ? 11.375 -0.058 -17.997 1.00 98.69 98 HIS A C 1
ATOM 710 O O . HIS A 1 98 ? 12.088 -0.431 -18.926 1.00 98.69 98 HIS A O 1
ATOM 716 N N . ASN A 1 99 ? 10.392 0.828 -18.163 1.00 98.69 99 ASN A N 1
ATOM 717 C CA . ASN A 1 99 ? 10.050 1.387 -19.468 1.00 98.69 99 ASN A CA 1
ATOM 718 C C . ASN A 1 99 ? 11.228 2.166 -20.073 1.00 98.69 99 ASN A C 1
ATOM 720 O O . ASN A 1 99 ? 11.542 1.982 -21.247 1.00 98.69 99 ASN A O 1
ATOM 724 N N . ALA A 1 100 ? 11.927 2.965 -19.261 1.00 98.62 100 ALA A N 1
ATOM 725 C CA . ALA A 1 100 ? 13.127 3.678 -19.693 1.00 98.62 100 ALA A CA 1
ATOM 726 C C . ALA A 1 100 ? 14.252 2.715 -20.115 1.00 98.62 100 ALA A C 1
ATOM 728 O O . ALA A 1 100 ? 14.923 2.939 -21.122 1.00 98.62 100 ALA A O 1
ATOM 729 N N . ALA A 1 101 ? 14.445 1.614 -19.383 1.00 98.69 101 ALA A N 1
ATOM 730 C CA . ALA A 1 101 ? 15.431 0.596 -19.738 1.00 98.69 101 ALA A CA 1
ATOM 731 C C . ALA A 1 101 ? 15.089 -0.114 -21.059 1.00 98.69 101 ALA A C 1
ATOM 733 O O . ALA A 1 101 ? 15.985 -0.375 -21.862 1.00 98.69 101 ALA A O 1
ATOM 734 N N . VAL A 1 102 ? 13.807 -0.395 -21.311 1.00 98.81 102 VAL A N 1
ATOM 735 C CA . VAL A 1 102 ? 13.337 -0.974 -22.581 1.00 98.81 102 VAL A CA 1
ATOM 736 C C . VAL A 1 102 ? 13.599 -0.021 -23.747 1.00 98.81 102 VAL A C 1
ATOM 738 O O . VAL A 1 102 ? 14.106 -0.446 -24.784 1.00 98.81 102 VAL A O 1
ATOM 741 N N . GLU A 1 103 ? 13.308 1.268 -23.586 1.00 98.81 103 GLU A N 1
ATOM 742 C CA . GLU A 1 103 ? 13.585 2.279 -24.611 1.00 98.81 103 GLU A CA 1
ATOM 743 C C . GLU A 1 103 ? 15.087 2.397 -24.913 1.00 98.81 103 GLU A C 1
ATOM 745 O O . GLU A 1 103 ? 15.497 2.397 -26.080 1.00 98.81 103 GLU A O 1
ATOM 750 N N . ALA A 1 104 ? 15.918 2.427 -23.868 1.00 98.75 104 ALA A N 1
ATOM 751 C CA . ALA A 1 104 ? 17.369 2.457 -24.004 1.00 98.75 104 ALA A CA 1
ATOM 752 C C . ALA A 1 104 ? 17.896 1.216 -24.741 1.00 98.75 104 ALA A C 1
ATOM 754 O O . ALA A 1 104 ? 18.719 1.344 -25.650 1.00 98.75 104 ALA A O 1
ATOM 755 N N . LEU A 1 105 ? 17.387 0.027 -24.397 1.00 98.69 105 LEU A N 1
ATOM 756 C CA . LEU A 1 105 ? 17.738 -1.220 -25.073 1.00 98.69 105 LEU A CA 1
ATOM 757 C C . LEU A 1 105 ? 17.369 -1.170 -26.559 1.00 98.69 105 LEU A C 1
ATOM 759 O O . LEU A 1 105 ? 18.217 -1.443 -27.402 1.00 98.69 105 LEU A O 1
ATOM 763 N N . ASN A 1 106 ? 16.139 -0.776 -26.892 1.00 98.75 106 ASN A N 1
ATOM 764 C CA . ASN A 1 106 ? 15.678 -0.702 -28.282 1.00 98.75 106 ASN A CA 1
ATOM 765 C C . ASN A 1 106 ? 16.519 0.277 -29.115 1.00 98.75 106 ASN A C 1
ATOM 767 O O . ASN A 1 106 ? 16.875 -0.016 -30.260 1.00 98.75 106 ASN A O 1
ATOM 771 N N . THR A 1 107 ? 16.878 1.421 -28.527 1.00 98.75 107 THR A N 1
ATOM 772 C CA . THR A 1 107 ? 17.741 2.424 -29.166 1.00 98.75 107 THR A CA 1
ATOM 773 C C . THR A 1 107 ? 19.141 1.868 -29.426 1.00 98.75 107 THR A C 1
ATOM 775 O O . THR A 1 107 ? 19.670 2.002 -30.534 1.00 98.75 107 THR A O 1
ATOM 778 N N . ALA A 1 108 ? 19.733 1.205 -28.428 1.00 98.69 108 ALA A N 1
ATOM 779 C CA . ALA A 1 108 ? 21.045 0.582 -28.554 1.00 98.69 108 ALA A CA 1
ATOM 780 C C . ALA A 1 108 ? 21.044 -0.531 -29.612 1.00 98.69 108 ALA A C 1
ATOM 782 O O . ALA A 1 108 ? 21.940 -0.570 -30.452 1.00 98.69 108 ALA A O 1
ATOM 783 N N . THR A 1 109 ? 20.014 -1.381 -29.624 1.00 98.69 109 THR A N 1
ATOM 784 C CA . THR A 1 109 ? 19.849 -2.440 -30.629 1.00 98.69 109 THR A CA 1
ATOM 785 C C . THR A 1 109 ? 19.743 -1.860 -32.036 1.00 98.69 109 THR A C 1
ATOM 787 O O . THR A 1 109 ? 20.486 -2.284 -32.914 1.00 98.69 109 THR A O 1
ATOM 790 N N . THR A 1 110 ? 18.903 -0.843 -32.245 1.00 98.75 110 THR A N 1
ATOM 791 C CA . THR A 1 110 ? 18.744 -0.197 -33.563 1.00 98.75 110 THR A CA 1
ATOM 792 C C . THR A 1 110 ? 20.061 0.407 -34.057 1.00 98.75 110 THR A C 1
ATOM 794 O O . THR A 1 110 ? 20.426 0.261 -35.222 1.00 98.75 110 THR A O 1
ATOM 797 N N . THR A 1 111 ? 20.799 1.069 -33.161 1.00 98.62 111 THR A N 1
ATOM 798 C CA . THR A 1 111 ? 22.112 1.654 -33.478 1.00 98.62 111 THR A CA 1
ATOM 799 C C . THR A 1 111 ? 23.114 0.568 -33.863 1.00 98.62 111 THR A C 1
ATOM 801 O O . THR A 1 111 ? 23.790 0.674 -34.882 1.00 98.62 111 THR A O 1
ATOM 804 N N . TRP A 1 112 ? 23.166 -0.514 -33.087 1.00 98.25 112 TRP A N 1
ATOM 805 C CA . TRP A 1 112 ? 24.054 -1.637 -33.357 1.00 98.25 112 TRP A CA 1
ATOM 806 C C . TRP A 1 112 ? 23.747 -2.324 -34.693 1.00 98.25 112 TRP A C 1
ATOM 808 O O . TRP A 1 112 ? 24.661 -2.644 -35.451 1.00 98.25 112 TRP A O 1
ATOM 818 N N . GLU A 1 113 ? 22.470 -2.528 -35.015 1.00 98.50 113 GLU A N 1
ATOM 819 C CA . GLU A 1 113 ? 22.055 -3.093 -36.303 1.00 98.50 113 GLU A CA 1
ATOM 820 C C . GLU A 1 113 ? 22.509 -2.220 -37.481 1.00 98.50 113 GLU A C 1
ATOM 822 O O . GLU A 1 113 ? 22.990 -2.750 -38.488 1.00 98.50 113 GLU A O 1
ATOM 827 N N . ALA A 1 114 ? 22.427 -0.893 -37.342 1.00 98.38 114 ALA A N 1
ATOM 828 C CA . ALA A 1 114 ? 22.929 0.044 -38.343 1.00 98.38 114 ALA A CA 1
ATOM 829 C C . ALA A 1 114 ? 24.457 -0.048 -38.510 1.00 98.38 114 ALA A C 1
ATOM 831 O O . ALA A 1 114 ? 24.941 -0.141 -39.641 1.00 98.38 114 ALA A O 1
ATOM 832 N N . ASP A 1 115 ? 25.211 -0.106 -37.410 1.00 98.19 115 ASP A N 1
ATOM 833 C CA . ASP A 1 115 ? 26.675 -0.241 -37.435 1.00 98.19 115 ASP A CA 1
ATOM 834 C C . ASP A 1 115 ? 27.118 -1.557 -38.091 1.00 98.19 115 ASP A C 1
ATOM 836 O O . ASP A 1 115 ? 28.057 -1.593 -38.893 1.00 98.19 115 ASP A O 1
ATOM 840 N N . VAL A 1 116 ? 26.422 -2.657 -37.789 1.00 98.06 116 VAL A N 1
ATOM 841 C CA . VAL A 1 116 ? 26.667 -3.962 -38.416 1.00 98.06 116 VAL A CA 1
ATOM 842 C C . VAL A 1 116 ? 26.369 -3.907 -39.915 1.00 98.06 116 VAL A C 1
ATOM 844 O O . VAL A 1 116 ? 27.147 -4.440 -40.713 1.00 98.06 116 VAL A O 1
ATOM 847 N N . ALA A 1 117 ? 25.277 -3.255 -40.322 1.00 97.88 117 ALA A N 1
ATOM 848 C CA . ALA A 1 117 ? 24.954 -3.070 -41.733 1.00 97.88 117 ALA A CA 1
ATOM 849 C C . ALA A 1 117 ? 26.042 -2.260 -42.460 1.00 97.88 117 ALA A C 1
ATOM 851 O O . ALA A 1 117 ? 26.486 -2.670 -43.536 1.00 97.88 117 ALA A O 1
ATOM 852 N N . GLU A 1 118 ? 26.532 -1.172 -41.856 1.00 96.69 118 GLU A N 1
ATOM 853 C CA . GLU A 1 118 ? 27.640 -0.382 -42.402 1.00 96.69 118 GLU A CA 1
ATOM 854 C C . GLU A 1 118 ? 28.920 -1.219 -42.519 1.00 96.69 118 GLU A C 1
ATOM 856 O O . GLU A 1 118 ? 29.566 -1.219 -43.568 1.00 96.69 118 GLU A O 1
ATOM 861 N N . TYR A 1 119 ? 29.280 -1.970 -41.472 1.00 94.75 119 TYR A N 1
ATOM 862 C CA . TYR A 1 119 ? 30.452 -2.845 -41.474 1.00 94.75 119 TYR A CA 1
ATOM 863 C C . TYR A 1 119 ? 30.396 -3.872 -42.610 1.00 94.75 119 TYR A C 1
ATOM 865 O O . TYR A 1 119 ? 31.373 -4.031 -43.344 1.00 94.75 119 TYR A O 1
ATOM 873 N N . ASN A 1 120 ? 29.249 -4.529 -42.789 1.00 95.19 120 ASN A N 1
ATOM 874 C CA . ASN A 1 120 ? 29.051 -5.546 -43.823 1.00 95.19 120 ASN A CA 1
ATOM 875 C C . ASN A 1 120 ? 29.033 -4.963 -45.243 1.00 95.19 120 ASN A C 1
ATOM 877 O O . ASN A 1 120 ? 29.417 -5.646 -46.191 1.00 95.19 120 ASN A O 1
ATOM 881 N N . ALA A 1 121 ? 28.626 -3.703 -45.403 1.00 94.38 121 ALA A N 1
ATOM 882 C CA . ALA A 1 121 ? 28.656 -3.007 -46.686 1.00 94.38 121 ALA A CA 1
ATOM 883 C C . ALA A 1 121 ? 30.080 -2.617 -47.133 1.00 94.38 121 ALA A C 1
ATOM 885 O O . ALA A 1 121 ? 30.271 -2.163 -48.266 1.00 94.38 121 ALA A O 1
ATOM 886 N N . ARG A 1 122 ? 31.102 -2.782 -46.277 1.00 92.31 122 ARG A N 1
ATOM 887 C CA . ARG A 1 122 ? 32.485 -2.416 -46.608 1.00 92.31 122 ARG A CA 1
ATOM 888 C C . ARG A 1 122 ? 33.039 -3.349 -47.692 1.00 92.31 122 ARG A C 1
ATOM 890 O O . ARG A 1 122 ? 33.123 -4.558 -47.478 1.00 92.31 122 ARG A O 1
ATOM 897 N N . PRO A 1 123 ? 33.493 -2.824 -48.846 1.00 81.44 123 PRO A N 1
ATOM 898 C CA . PRO A 1 123 ? 34.104 -3.658 -49.871 1.00 81.44 123 PRO A CA 1
ATOM 899 C C . PRO A 1 123 ? 35.415 -4.263 -49.350 1.00 81.44 123 PRO A C 1
ATOM 901 O O . PRO A 1 123 ? 36.247 -3.557 -48.780 1.00 81.44 123 PRO A O 1
ATOM 904 N N . ALA A 1 124 ? 35.652 -5.552 -49.621 1.00 67.44 124 ALA A N 1
ATOM 905 C CA . ALA A 1 124 ? 36.857 -6.302 -49.226 1.00 67.44 124 ALA A CA 1
ATOM 906 C C . ALA A 1 124 ? 38.188 -5.774 -49.829 1.00 67.44 124 ALA A C 1
ATOM 908 O O . ALA A 1 124 ? 39.252 -6.370 -49.661 1.00 67.44 124 ALA A O 1
ATOM 909 N N . ASN A 1 125 ? 38.158 -4.638 -50.526 1.00 60.59 125 ASN A N 1
ATOM 910 C CA . ASN A 1 125 ? 39.244 -4.099 -51.336 1.00 60.59 125 ASN A CA 1
ATOM 911 C C . ASN A 1 125 ? 40.150 -3.120 -50.568 1.00 60.59 125 ASN A C 1
ATOM 913 O O . ASN A 1 125 ? 40.323 -1.973 -50.969 1.00 60.59 125 ASN A O 1
ATOM 917 N N . ARG A 1 126 ? 40.782 -3.583 -49.482 1.00 58.94 126 ARG A N 1
ATOM 918 C CA . ARG A 1 126 ? 41.985 -2.934 -48.908 1.00 58.94 126 ARG A CA 1
ATOM 919 C C . ARG A 1 126 ? 43.145 -3.913 -48.680 1.00 58.94 126 ARG A C 1
ATOM 921 O O . ARG A 1 126 ? 43.935 -3.749 -47.757 1.00 58.94 126 ARG A O 1
ATOM 928 N N . ARG A 1 127 ? 43.245 -4.955 -49.508 1.00 59.56 127 ARG A N 1
ATOM 929 C CA . ARG A 1 127 ? 44.451 -5.789 -49.634 1.00 59.56 127 ARG A CA 1
ATOM 930 C C . ARG A 1 127 ? 44.869 -5.852 -51.103 1.00 59.56 127 ARG A C 1
ATOM 932 O O . ARG A 1 127 ? 44.586 -6.831 -51.785 1.00 59.56 127 ARG A O 1
ATOM 939 N N . ARG A 1 128 ? 45.491 -4.783 -51.591 1.00 50.59 128 ARG A N 1
ATOM 940 C CA . ARG A 1 128 ? 46.398 -4.786 -52.743 1.00 50.59 128 ARG A CA 1
ATOM 941 C C . ARG A 1 128 ? 47.493 -3.772 -52.482 1.00 50.59 128 ARG A C 1
ATOM 943 O O . ARG A 1 128 ? 47.142 -2.698 -51.948 1.00 50.59 128 ARG A O 1
#

Radius of gyration: 35.93 Å; Cα contacts (8 Å, |Δi|>4): 24; chains: 1; bounding box: 78×80×86 Å